Protein AF-A0A3N7G4X7-F1 (afdb_monomer)

InterPro domains:
  IPR003959 ATPase, AAA-type, core [PF00004] (48-102)
  IPR027417 P-loop containing nucleoside triphosphate hydrolase [G3DSA:3.40.50.300] (7-106)
  IPR027417 P-loop containing nucleoside triphosphate hydrolase [SSF52540] (7-102)
  IPR051701 Mitochondrial Outer Membrane Translocase MSP1 Subfamily [PTHR45644] (9-104)

Foldseek 3Di:
DQPQQPAALVNQPDPVVVLVVCCVLQQCCLQCVVVQVPDPPDHRDPDDDDDDDPPNCPVVNVSNSCVSSVHGDDDDDPVVLDDPDPPSSVVVVVVSVVVNVVSVVVVVVD

Secondary structure (DSSP, 8-state):
--------GGGS-S-HHHHHHHIIIIIHHHH-HHHHHS-TTSPPPS-----SSTTSSHHHHHHHHHHHHTPPP----HHHH--SSTTHHHHHHHHHHHHHHHHHHHHH--

pLDDT: m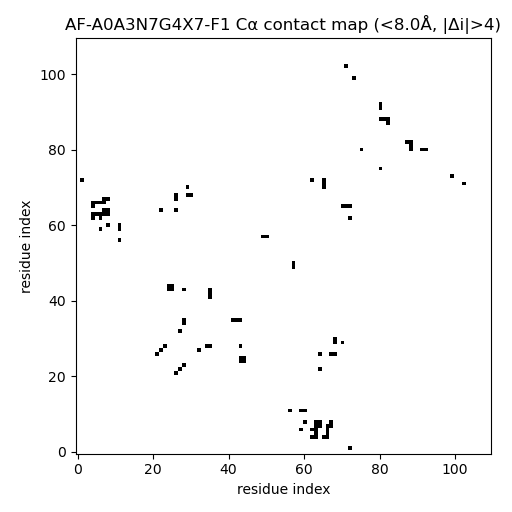ean 75.24, std 12.06, range [35.94, 90.0]

Organism: Populus trichocarpa (NCBI:txid3694)

Radius of gyration: 16.04 Å; Cα contacts (8 Å, |Δi|>4): 58; chains: 1; bounding box: 37×36×40 Å

Mean predicted aligned error: 8.92 Å

Structure (mmCIF, N/CA/C/O backbone):
data_AF-A0A3N7G4X7-F1
#
_entry.id   AF-A0A3N7G4X7-F1
#
loop_
_atom_site.group_PDB
_atom_site.id
_atom_site.type_symbol
_atom_site.label_atom_id
_atom_site.label_alt_id
_atom_site.label_comp_id
_atom_site.label_asym_id
_atom_site.label_entity_id
_atom_site.label_seq_id
_atom_site.pdbx_PDB_ins_code
_atom_site.Cartn_x
_atom_site.Cartn_y
_atom_site.Cartn_z
_atom_site.occupancy
_atom_site.B_iso_or_equiv
_atom_site.auth_seq_id
_atom_site.auth_comp_id
_atom_site.auth_asym_id
_atom_site.auth_atom_id
_atom_site.pdbx_PDB_model_num
ATOM 1 N N . MET A 1 1 ? -6.559 -11.331 -9.299 1.00 36.41 1 MET A N 1
ATOM 2 C CA . MET A 1 1 ? -7.534 -11.846 -8.316 1.00 36.41 1 MET A CA 1
ATOM 3 C C . MET A 1 1 ? -7.562 -10.878 -7.144 1.00 36.41 1 MET A C 1
ATOM 5 O O . MET A 1 1 ? -6.573 -10.788 -6.425 1.00 36.41 1 MET A O 1
ATOM 9 N N . LEU A 1 2 ? -8.615 -10.062 -7.044 1.00 35.94 2 LEU A N 1
ATOM 10 C CA . LEU A 1 2 ? -8.823 -9.122 -5.941 1.00 35.94 2 LEU A CA 1
ATOM 11 C C . LEU A 1 2 ? -8.984 -9.947 -4.661 1.00 35.94 2 LEU A C 1
ATOM 13 O O . LEU A 1 2 ? -10.024 -10.557 -4.439 1.00 35.94 2 LEU A O 1
ATOM 17 N N . GLN A 1 3 ? -7.922 -10.052 -3.867 1.00 43.91 3 GLN A N 1
ATOM 18 C CA . GLN A 1 3 ? -7.984 -10.735 -2.583 1.00 43.91 3 GLN A CA 1
ATOM 19 C C . GLN A 1 3 ? -8.916 -9.915 -1.685 1.00 43.91 3 GLN A C 1
ATOM 21 O O . GLN A 1 3 ? -8.521 -8.843 -1.227 1.00 43.91 3 GLN A O 1
ATOM 26 N N . LEU A 1 4 ? -10.148 -10.387 -1.462 1.00 48.75 4 LEU A N 1
ATOM 27 C CA . LEU A 1 4 ? -11.046 -9.797 -0.472 1.00 48.75 4 LEU A CA 1
ATOM 28 C C . LEU A 1 4 ? -10.308 -9.796 0.875 1.00 48.75 4 LEU A C 1
ATOM 30 O O . LEU A 1 4 ? -10.026 -10.843 1.458 1.00 48.75 4 LEU A O 1
ATOM 34 N N . CYS A 1 5 ? -9.918 -8.612 1.337 1.00 55.62 5 CYS A N 1
ATOM 35 C CA . CYS A 1 5 ? -9.261 -8.436 2.624 1.00 55.62 5 CYS A CA 1
ATOM 36 C C . CYS A 1 5 ? -10.248 -8.801 3.723 1.00 55.62 5 CYS A C 1
ATOM 38 O O . CYS A 1 5 ? -11.287 -8.172 3.785 1.00 55.62 5 CYS A O 1
ATOM 40 N N . ILE A 1 6 ? -9.953 -9.766 4.591 1.00 61.22 6 ILE A N 1
ATOM 41 C CA . ILE A 1 6 ? -10.822 -10.148 5.727 1.00 61.22 6 ILE A CA 1
ATOM 42 C C . ILE A 1 6 ? -10.492 -9.364 7.010 1.00 61.22 6 ILE A C 1
ATOM 44 O O . ILE A 1 6 ? -11.211 -9.459 7.994 1.00 61.22 6 ILE A O 1
ATOM 48 N N . PHE A 1 7 ? -9.398 -8.598 7.010 1.00 66.50 7 PHE A N 1
ATOM 49 C CA . PHE A 1 7 ? -8.879 -7.923 8.199 1.00 66.50 7 PHE A CA 1
ATOM 50 C C . PHE A 1 7 ? -9.549 -6.565 8.415 1.00 66.50 7 PHE A C 1
ATOM 52 O O . PHE A 1 7 ? -9.601 -5.754 7.489 1.00 66.50 7 PHE A O 1
ATOM 59 N N . ILE A 1 8 ? -10.026 -6.330 9.638 1.00 73.38 8 ILE A N 1
ATOM 60 C CA . ILE A 1 8 ? -10.634 -5.073 10.089 1.00 73.38 8 ILE A CA 1
ATOM 61 C C . ILE A 1 8 ? -9.592 -4.331 10.937 1.00 73.38 8 ILE A C 1
ATOM 63 O O . ILE A 1 8 ? -8.718 -4.943 11.554 1.00 73.38 8 ILE A O 1
ATOM 67 N N . PHE A 1 9 ? -9.652 -3.004 10.941 1.00 76.12 9 PHE A N 1
ATOM 68 C CA . PHE A 1 9 ? -8.719 -2.141 11.668 1.00 76.12 9 PHE A CA 1
ATOM 69 C C . PHE A 1 9 ? -8.749 -2.379 13.189 1.00 76.12 9 PHE A C 1
ATOM 71 O O . PHE A 1 9 ? -7.718 -2.299 13.860 1.00 76.12 9 PHE A O 1
ATOM 78 N N . GLU A 1 10 ? -9.914 -2.775 13.702 1.00 73.94 10 GLU A N 1
ATOM 79 C CA . GLU A 1 10 ? -10.149 -3.196 15.088 1.00 73.94 10 GLU A CA 1
ATOM 80 C C . GLU A 1 10 ? -9.478 -4.536 15.434 1.00 73.94 10 GLU A C 1
ATOM 82 O O . GLU A 1 10 ? -9.081 -4.763 16.571 1.00 73.94 10 GLU A O 1
ATOM 87 N N . SER A 1 11 ? -9.272 -5.415 14.445 1.00 72.50 11 SER A N 1
ATOM 88 C CA . SER A 1 11 ? -8.654 -6.737 14.640 1.00 72.50 11 SER A CA 1
ATOM 89 C C . SER A 1 11 ? -7.143 -6.677 14.898 1.00 72.50 11 SER A C 1
ATOM 91 O O . SER A 1 11 ? -6.516 -7.704 15.154 1.00 72.50 11 SER A O 1
ATOM 93 N N . ILE A 1 12 ? -6.529 -5.501 14.769 1.00 77.44 12 ILE A N 1
ATOM 94 C CA . ILE A 1 12 ? -5.098 -5.298 14.992 1.00 77.44 12 ILE A CA 1
ATOM 95 C C . ILE A 1 12 ? -4.926 -4.841 16.440 1.00 77.44 12 ILE A C 1
ATOM 97 O O . ILE A 1 12 ? -5.288 -3.722 16.771 1.00 77.44 12 ILE A O 1
ATOM 101 N N . GLY A 1 13 ? -4.382 -5.684 17.313 1.00 74.75 13 GLY A N 1
ATOM 102 C CA . GLY A 1 13 ? -4.119 -5.293 18.701 1.00 74.75 13 GLY A CA 1
ATOM 103 C C . GLY A 1 13 ? -3.005 -4.243 18.808 1.00 74.75 13 GLY A C 1
ATOM 104 O O . GLY A 1 13 ? -1.931 -4.419 18.230 1.00 74.75 13 GLY A O 1
ATOM 105 N N . GLY A 1 14 ? -3.243 -3.170 19.567 1.00 78.00 14 GLY A N 1
ATOM 106 C CA . GLY A 1 14 ? -2.261 -2.108 19.818 1.00 78.00 14 GLY A CA 1
ATOM 107 C C . GLY A 1 14 ? -2.024 -1.163 18.630 1.00 78.00 14 GLY A C 1
ATOM 108 O O . GLY A 1 14 ? -2.800 -1.114 17.681 1.00 78.00 14 GLY A O 1
ATOM 109 N N . LEU A 1 15 ? -0.926 -0.394 18.686 1.00 75.12 15 LEU A N 1
ATOM 110 C CA . LEU A 1 15 ? -0.550 0.612 17.673 1.00 75.12 15 LEU A CA 1
ATOM 111 C C . LEU A 1 15 ? -1.572 1.755 17.482 1.00 75.12 15 LEU A C 1
ATOM 113 O O . LEU A 1 15 ? -1.573 2.394 16.432 1.00 75.12 15 LEU A O 1
ATOM 117 N N . GLU A 1 16 ? -2.397 2.062 18.486 1.00 79.19 16 GLU A N 1
ATOM 118 C CA . GLU A 1 16 ? -3.458 3.083 18.392 1.00 79.19 16 GLU A CA 1
ATOM 119 C C . GLU A 1 16 ? -2.954 4.455 17.921 1.00 79.19 16 GLU A C 1
ATOM 121 O O . GLU A 1 16 ? -3.557 5.072 17.049 1.00 79.19 16 GLU A O 1
ATOM 126 N N . SER A 1 17 ? -1.782 4.893 18.384 1.00 80.81 17 SER A N 1
ATOM 127 C CA . SER A 1 17 ? -1.155 6.135 17.911 1.00 80.81 17 SER A CA 1
ATOM 128 C C . SER A 1 17 ? -0.832 6.108 16.411 1.00 80.81 17 SER A C 1
ATOM 130 O O . SER A 1 17 ? -1.118 7.063 15.691 1.00 80.81 17 SER A 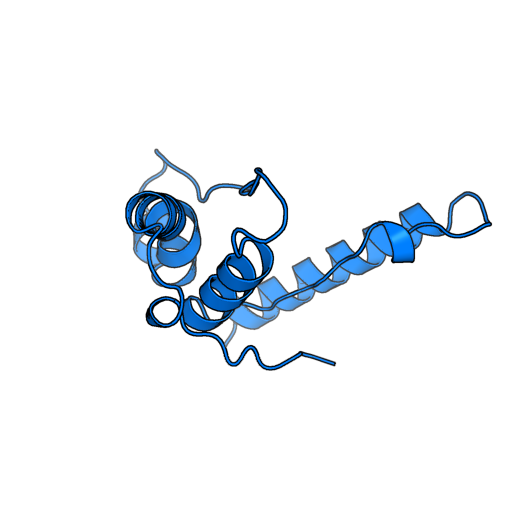O 1
ATOM 132 N N . ASN A 1 18 ? -0.285 4.999 15.910 1.00 82.06 18 ASN A N 1
ATOM 133 C CA . ASN A 1 18 ? 0.053 4.832 14.493 1.00 82.06 18 ASN A CA 1
ATOM 134 C C . ASN A 1 18 ? -1.205 4.693 13.634 1.00 82.06 18 ASN A C 1
ATOM 136 O O . ASN A 1 18 ? -1.267 5.225 12.528 1.00 82.06 18 ASN A O 1
ATOM 140 N N . LYS A 1 19 ? -2.205 3.975 14.149 1.00 82.31 19 LYS A N 1
ATOM 141 C CA . LYS A 1 19 ? -3.522 3.837 13.535 1.00 82.31 19 LYS A CA 1
ATOM 142 C C . LYS A 1 19 ? -4.175 5.202 13.345 1.00 82.31 19 LYS A C 1
ATOM 144 O O . LYS A 1 19 ? -4.562 5.520 12.224 1.00 82.31 19 LYS A O 1
ATOM 149 N N . GLN A 1 20 ? -4.216 6.020 14.396 1.00 82.25 20 GLN A N 1
ATOM 150 C CA . GLN A 1 20 ? -4.749 7.382 14.352 1.00 82.25 20 GLN A CA 1
ATOM 151 C C . GLN A 1 20 ? -3.984 8.243 13.333 1.00 82.25 20 GLN A C 1
ATOM 153 O O . GLN A 1 20 ? -4.593 8.881 12.475 1.00 82.25 20 GLN A O 1
ATOM 158 N N . ALA A 1 21 ? -2.647 8.181 13.365 1.00 83.12 21 ALA A N 1
ATOM 159 C CA . ALA A 1 21 ? -1.778 8.925 12.454 1.00 83.12 21 ALA A CA 1
ATOM 160 C C . ALA A 1 21 ? -1.929 8.514 10.978 1.00 83.12 21 ALA A C 1
ATOM 162 O O . ALA A 1 21 ? -1.623 9.306 10.095 1.00 83.12 21 ALA A O 1
ATOM 163 N N . LEU A 1 22 ? -2.391 7.292 10.693 1.00 81.81 22 LEU A N 1
ATOM 164 C CA . LEU A 1 22 ? -2.725 6.821 9.342 1.00 81.81 22 LEU A CA 1
ATOM 165 C C . LEU A 1 22 ? -4.174 7.122 8.954 1.00 81.81 22 LEU A C 1
ATOM 167 O O . LEU A 1 22 ? -4.464 7.335 7.776 1.00 81.81 22 LEU A O 1
ATOM 171 N N . TYR A 1 23 ? -5.086 7.126 9.925 1.00 83.00 23 TYR A N 1
ATOM 172 C CA . TYR A 1 23 ? -6.514 7.294 9.689 1.00 83.00 23 TYR A CA 1
ATOM 173 C C . TYR A 1 23 ? -6.830 8.665 9.082 1.00 83.00 23 TYR A C 1
ATOM 175 O O . TYR A 1 23 ? -7.516 8.741 8.061 1.00 83.00 23 TYR A O 1
ATOM 183 N N . GLU A 1 24 ? -6.280 9.738 9.650 1.00 78.94 24 GLU A N 1
ATOM 184 C CA . GLU A 1 24 ? -6.494 11.103 9.155 1.00 78.94 24 GLU A CA 1
ATOM 185 C C . GLU A 1 24 ? -5.969 11.341 7.728 1.00 78.94 24 GLU A C 1
ATOM 187 O O . GLU A 1 24 ? -6.748 11.782 6.884 1.00 78.94 24 GLU A O 1
ATOM 192 N N . PRO A 1 25 ? -4.697 11.051 7.394 1.00 78.50 25 PRO A N 1
ATOM 193 C CA . PRO A 1 25 ? -4.171 11.359 6.066 1.00 78.50 25 PRO A CA 1
ATOM 194 C C . PRO A 1 25 ? -4.574 10.358 4.979 1.00 78.50 25 PRO A C 1
ATOM 196 O O . PRO A 1 25 ? -4.469 10.702 3.802 1.00 78.50 25 PRO A O 1
ATOM 199 N N . VAL A 1 26 ? -4.991 9.134 5.331 1.00 81.88 26 VAL A N 1
ATOM 200 C CA . VAL A 1 26 ? -5.293 8.079 4.344 1.00 81.88 26 VAL A CA 1
ATOM 201 C C . VAL A 1 26 ? -6.780 7.761 4.279 1.00 81.88 26 VAL A C 1
ATOM 203 O O . VAL A 1 26 ? -7.373 7.833 3.206 1.00 81.88 26 VAL A O 1
ATOM 206 N N . ILE A 1 27 ? -7.404 7.402 5.402 1.00 81.56 27 ILE A N 1
ATOM 207 C CA . ILE A 1 27 ? -8.792 6.914 5.399 1.00 81.56 27 ILE A CA 1
ATOM 208 C C . ILE A 1 27 ? -9.769 8.077 5.222 1.00 81.56 27 ILE A C 1
ATOM 210 O O . ILE A 1 27 ? -10.693 7.989 4.411 1.00 81.56 27 ILE A O 1
ATOM 214 N N . LEU A 1 28 ? -9.559 9.180 5.941 1.00 82.50 28 LEU A N 1
ATOM 215 C CA . LEU A 1 28 ? -10.461 10.329 5.925 1.00 82.50 28 LEU A CA 1
ATOM 216 C C . LEU A 1 28 ? -10.659 10.946 4.522 1.00 82.50 28 LEU A C 1
ATOM 218 O O . LEU A 1 28 ? -11.821 11.115 4.143 1.00 82.50 28 LEU A O 1
ATOM 222 N N . PRO A 1 29 ? -9.613 11.225 3.713 1.00 79.19 29 PRO A N 1
ATOM 223 C CA . PRO A 1 29 ? -9.806 11.763 2.364 1.00 79.19 29 PRO A CA 1
ATOM 224 C C . PRO A 1 29 ? -10.453 10.766 1.398 1.00 79.19 29 PRO A C 1
ATOM 226 O O . PRO A 1 29 ? -11.185 11.182 0.505 1.00 79.19 29 PRO A O 1
ATOM 229 N N . LEU A 1 30 ? -10.240 9.458 1.586 1.00 78.56 30 LEU A N 1
ATOM 230 C CA . LEU A 1 30 ? -10.880 8.422 0.766 1.00 78.56 30 LEU A CA 1
ATOM 231 C C . LEU A 1 30 ? -12.370 8.248 1.083 1.00 78.56 30 LEU A C 1
ATOM 233 O O . LEU A 1 30 ? -13.128 7.800 0.221 1.00 78.56 30 LEU A O 1
ATOM 237 N N . ARG A 1 31 ? -12.784 8.564 2.316 1.00 79.62 31 ARG A N 1
ATOM 238 C CA . ARG A 1 31 ? -14.162 8.385 2.795 1.00 79.62 31 ARG A CA 1
ATOM 239 C C . ARG A 1 31 ? -15.001 9.659 2.692 1.00 79.62 31 ARG A C 1
ATOM 241 O O . ARG A 1 31 ? -16.207 9.568 2.501 1.00 79.62 31 ARG A O 1
ATOM 248 N N . LYS A 1 32 ? -14.38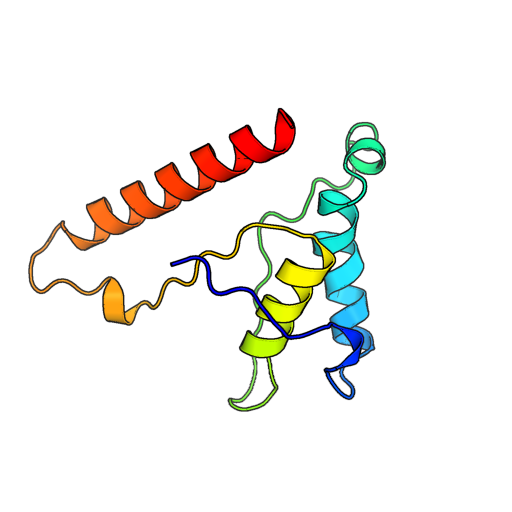3 10.833 2.852 1.00 79.69 32 LYS A N 1
ATOM 249 C CA . LYS A 1 32 ? -15.044 12.148 2.806 1.00 79.69 32 LYS A CA 1
ATOM 250 C C . LYS A 1 32 ? -14.263 13.124 1.916 1.00 79.69 32 LYS A C 1
ATOM 252 O O . LYS A 1 32 ? -13.695 14.089 2.435 1.00 79.69 3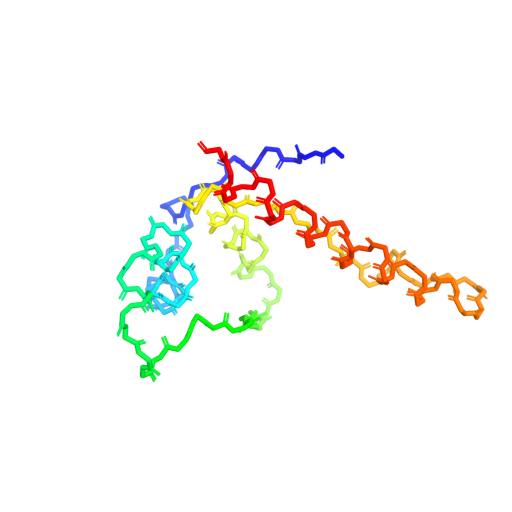2 LYS A O 1
ATOM 257 N N . PRO A 1 33 ? -14.231 12.903 0.591 1.00 75.75 33 PRO A N 1
ATOM 258 C CA . PRO A 1 33 ? -13.491 13.768 -0.331 1.00 75.75 33 PRO A CA 1
ATOM 259 C C . PRO A 1 33 ? -13.964 15.231 -0.279 1.00 75.75 33 PRO A C 1
ATOM 261 O O . PRO A 1 33 ? -13.143 16.140 -0.371 1.00 75.75 33 PRO A O 1
ATOM 264 N N . GLU A 1 34 ? -15.252 15.469 -0.015 1.00 76.44 34 GLU A N 1
ATOM 265 C CA . GLU A 1 34 ? -15.871 16.805 0.033 1.00 76.44 34 GLU A CA 1
ATOM 266 C C . GLU A 1 34 ? -15.231 17.760 1.055 1.00 76.44 34 GLU A C 1
ATOM 268 O O . GLU A 1 34 ? -15.118 18.967 0.812 1.00 76.44 34 GLU A O 1
ATOM 273 N N . LEU A 1 35 ? -14.757 17.217 2.185 1.00 72.50 35 LEU A N 1
ATOM 274 C CA . LEU A 1 35 ? -14.082 17.992 3.233 1.00 72.50 35 LEU A CA 1
ATOM 275 C C . LEU A 1 35 ? -12.707 18.504 2.779 1.00 72.50 35 LEU A C 1
ATOM 277 O O . LEU A 1 35 ? -12.227 19.522 3.283 1.00 72.50 35 LEU A O 1
ATOM 281 N N . PHE A 1 36 ? -12.089 17.819 1.815 1.00 70.75 36 PHE A N 1
ATOM 282 C CA . PHE A 1 36 ? -10.767 18.143 1.281 1.00 70.75 36 PHE A CA 1
ATOM 283 C C . PHE A 1 36 ? -10.833 18.912 -0.043 1.00 70.75 36 PHE A C 1
ATOM 285 O O . PHE A 1 36 ? -9.865 19.581 -0.395 1.00 70.75 36 PHE A O 1
ATOM 292 N N . SER A 1 37 ? -11.971 18.907 -0.745 1.00 64.50 37 SER A N 1
ATOM 293 C CA . SER A 1 37 ? -12.171 19.689 -1.975 1.00 64.50 37 SER A CA 1
ATOM 294 C C . SER A 1 37 ? -12.100 21.205 -1.745 1.00 64.50 37 SER A C 1
ATOM 296 O O . SER A 1 37 ? -11.633 21.940 -2.612 1.00 64.50 37 SER A O 1
ATOM 298 N N . HIS A 1 38 ? -12.526 21.682 -0.569 1.00 59.75 38 HIS A N 1
ATOM 299 C CA . HIS A 1 38 ? -12.623 23.117 -0.262 1.00 59.75 38 HIS A CA 1
ATOM 300 C C . HIS A 1 38 ? -11.405 23.683 0.482 1.00 59.75 38 HIS A C 1
ATOM 302 O O . HIS A 1 38 ? -11.148 24.888 0.431 1.00 59.75 38 HIS A O 1
ATOM 308 N N . ARG A 1 39 ? -10.624 22.843 1.174 1.00 56.62 39 ARG A N 1
ATOM 309 C CA . ARG A 1 39 ? -9.452 23.293 1.938 1.00 56.62 39 ARG A CA 1
ATOM 310 C C . ARG A 1 39 ? -8.164 23.066 1.144 1.00 56.62 39 ARG A C 1
ATOM 312 O O . ARG A 1 39 ? -7.537 22.022 1.241 1.00 56.62 39 ARG A O 1
ATOM 319 N N . LYS A 1 40 ? -7.708 24.107 0.436 1.00 55.12 40 LYS A N 1
ATOM 320 C CA . LYS A 1 40 ? -6.410 24.167 -0.280 1.00 55.12 40 LYS A CA 1
ATOM 321 C C . LYS A 1 40 ? -5.152 24.001 0.599 1.00 55.12 40 LYS A C 1
ATOM 323 O O . LYS A 1 40 ? -4.051 23.994 0.062 1.00 55.12 40 LYS A O 1
ATOM 328 N N . LEU A 1 41 ? -5.281 23.920 1.925 1.00 55.19 41 LEU A N 1
ATOM 329 C CA . LEU A 1 41 ? -4.139 24.007 2.846 1.00 55.19 41 LEU A CA 1
ATOM 330 C C . LEU A 1 41 ? -3.422 22.669 3.080 1.00 55.19 41 LEU A C 1
ATOM 332 O O . LEU A 1 41 ? -2.227 22.675 3.351 1.00 55.19 41 LEU A O 1
ATOM 336 N N . LEU A 1 42 ? -4.112 21.531 2.945 1.00 55.12 42 LEU A N 1
ATOM 337 C CA . LEU A 1 42 ? -3.526 20.197 3.110 1.00 55.12 42 LEU A CA 1
ATOM 338 C C . LEU A 1 42 ? -4.158 19.255 2.080 1.00 55.12 42 LEU A C 1
ATOM 340 O O . LEU A 1 42 ? -5.239 18.712 2.294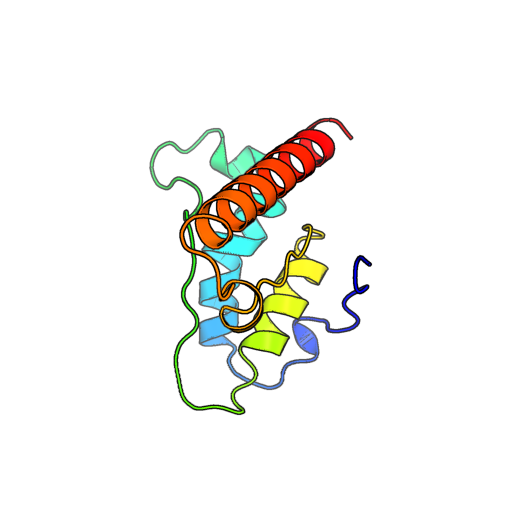 1.00 55.12 42 LEU A O 1
ATOM 344 N N . GLY A 1 43 ? -3.505 19.104 0.926 1.00 57.62 43 GLY A N 1
ATOM 345 C CA . GLY A 1 43 ? -3.903 18.096 -0.058 1.00 57.62 43 GLY A CA 1
ATOM 346 C C . GLY A 1 43 ? -3.768 16.677 0.515 1.00 57.62 43 GLY A C 1
ATOM 347 O O . GLY A 1 43 ? -2.990 16.474 1.453 1.00 57.62 43 GLY A O 1
ATOM 348 N N . PRO A 1 44 ? -4.489 15.683 -0.038 1.00 62.88 44 PRO A N 1
ATOM 349 C CA . PRO A 1 44 ? -4.348 14.294 0.391 1.00 62.88 44 PRO A CA 1
ATOM 350 C C . PRO A 1 44 ? -2.878 13.867 0.308 1.00 62.88 44 PRO A C 1
ATOM 352 O O . PRO A 1 44 ? -2.174 14.204 -0.652 1.00 62.88 44 PRO A O 1
ATOM 355 N N . GLN A 1 45 ? -2.395 13.146 1.323 1.00 66.94 45 GLN A N 1
ATOM 356 C CA . GLN A 1 45 ? -1.007 12.696 1.323 1.00 66.94 45 GLN A CA 1
ATOM 357 C C . GLN A 1 45 ? -0.762 11.765 0.134 1.00 66.94 45 GLN A C 1
ATOM 359 O O . GLN A 1 45 ? -1.495 10.805 -0.091 1.00 66.94 45 GLN A O 1
ATOM 364 N N . LYS A 1 46 ? 0.296 12.051 -0.636 1.00 71.19 46 LYS A N 1
ATOM 365 C CA . LYS A 1 46 ? 0.621 11.311 -1.868 1.00 71.19 46 LYS A CA 1
ATOM 366 C C . LYS A 1 46 ? 1.114 9.884 -1.610 1.00 71.19 46 LYS A C 1
ATOM 368 O O . LYS A 1 46 ? 1.143 9.077 -2.533 1.00 71.19 46 LYS A O 1
ATOM 373 N N . GLY A 1 47 ? 1.516 9.567 -0.383 1.00 80.81 47 GLY A N 1
ATOM 374 C CA . GLY A 1 47 ? 1.951 8.230 -0.007 1.00 80.81 47 GLY A CA 1
ATOM 375 C C . GLY A 1 47 ? 2.356 8.152 1.456 1.00 80.81 47 GLY A C 1
ATOM 376 O O . GLY A 1 47 ? 2.768 9.147 2.048 1.00 80.81 47 GLY A O 1
ATOM 377 N N . VAL A 1 48 ? 2.251 6.951 2.022 1.00 84.31 48 VAL A N 1
ATOM 378 C CA . VAL A 1 48 ? 2.677 6.653 3.390 1.00 84.31 48 VAL A CA 1
ATOM 379 C C . VAL A 1 48 ? 3.668 5.498 3.370 1.00 84.31 48 VAL A C 1
ATOM 381 O O . VAL A 1 48 ? 3.456 4.496 2.685 1.00 84.31 48 VAL A O 1
ATOM 384 N N . LEU A 1 49 ? 4.749 5.635 4.135 1.00 86.62 49 LEU A N 1
ATOM 385 C CA . LEU A 1 49 ? 5.766 4.605 4.296 1.00 86.62 49 LEU A CA 1
ATOM 386 C C . LEU A 1 49 ? 5.643 3.956 5.677 1.00 86.62 49 LEU A C 1
ATOM 388 O O . LEU A 1 49 ? 5.828 4.607 6.701 1.00 86.62 49 LEU A O 1
ATOM 392 N N . LEU A 1 50 ? 5.378 2.649 5.703 1.00 85.75 50 LEU A N 1
ATOM 393 C CA . LEU A 1 50 ? 5.380 1.853 6.930 1.00 85.75 50 LEU A CA 1
ATOM 394 C C . LEU A 1 50 ? 6.743 1.175 7.096 1.00 85.75 50 LEU A C 1
ATOM 396 O O . LEU A 1 50 ? 7.070 0.262 6.337 1.00 85.75 50 LEU A O 1
ATOM 400 N N . TYR A 1 51 ? 7.517 1.567 8.110 1.00 87.38 51 TYR A N 1
ATOM 401 C CA . TYR A 1 51 ? 8.839 0.994 8.396 1.00 87.38 51 TYR A CA 1
ATOM 402 C C . TYR A 1 51 ? 8.918 0.385 9.803 1.00 87.38 51 TYR A C 1
ATOM 404 O O . TYR A 1 51 ? 8.064 0.634 10.655 1.00 87.38 51 TYR A O 1
ATOM 412 N N . GLY A 1 52 ? 9.906 -0.486 10.032 1.00 87.56 52 GLY A N 1
ATOM 413 C CA . GLY A 1 52 ? 10.203 -1.122 11.324 1.00 87.56 52 GLY A CA 1
ATOM 414 C C . GLY A 1 52 ? 10.437 -2.640 11.222 1.00 87.56 52 GLY A C 1
ATOM 415 O O . GLY A 1 52 ? 10.392 -3.186 10.119 1.00 87.56 52 GLY A O 1
ATOM 416 N N . PRO A 1 53 ? 10.655 -3.331 12.353 1.00 87.31 53 PRO A N 1
ATOM 417 C CA . PRO A 1 53 ? 11.046 -4.740 12.369 1.00 87.31 53 PRO A CA 1
ATOM 418 C C . PRO A 1 53 ? 9.980 -5.669 11.757 1.00 87.31 53 PRO A C 1
ATOM 420 O O . PRO A 1 53 ? 8.781 -5.347 11.794 1.00 87.31 53 PRO A O 1
ATOM 423 N N . PR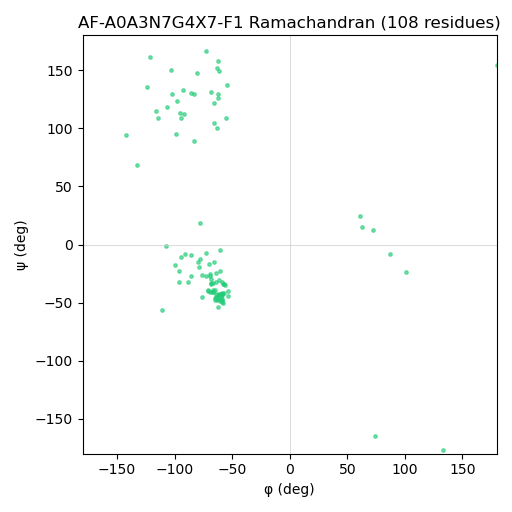O A 1 54 ? 10.387 -6.818 11.182 1.00 85.56 54 PRO A N 1
ATOM 424 C CA . PRO A 1 54 ? 9.453 -7.801 10.641 1.00 85.56 54 PRO A CA 1
ATOM 425 C C . PRO A 1 54 ? 8.532 -8.335 11.749 1.00 85.56 54 PRO A C 1
ATOM 427 O O . PRO A 1 54 ? 8.903 -8.370 12.915 1.00 85.56 54 PRO A O 1
ATOM 430 N N . GLY A 1 55 ? 7.301 -8.713 11.397 1.00 80.50 55 GLY A N 1
ATOM 431 C CA . GLY A 1 55 ? 6.319 -9.233 12.362 1.00 80.50 55 GLY A CA 1
ATOM 432 C C . GLY A 1 55 ? 5.461 -8.178 13.074 1.00 80.50 55 GLY A C 1
ATOM 433 O O . GLY A 1 55 ? 4.459 -8.531 13.679 1.00 80.50 55 GLY A O 1
ATOM 434 N N . THR A 1 56 ? 5.739 -6.878 12.919 1.00 80.81 56 THR A N 1
ATOM 435 C CA . THR A 1 56 ? 4.931 -5.781 13.515 1.00 80.81 56 THR A CA 1
ATOM 436 C C . THR A 1 56 ? 3.623 -5.460 12.770 1.00 80.81 56 THR A C 1
ATOM 438 O O . THR A 1 56 ? 3.073 -4.371 12.896 1.00 80.81 56 THR A O 1
ATOM 441 N N . GLY A 1 57 ? 3.122 -6.374 11.934 1.00 81.38 57 GLY A N 1
ATOM 442 C CA . GLY A 1 57 ? 1.791 -6.239 11.327 1.00 81.38 57 GLY A CA 1
ATOM 443 C C . GLY A 1 57 ? 1.632 -5.174 10.230 1.00 81.38 57 GLY A C 1
ATOM 444 O O . GLY A 1 57 ? 0.509 -4.914 9.818 1.00 81.38 57 GLY A O 1
ATOM 445 N N . LYS A 1 58 ? 2.705 -4.589 9.677 1.00 87.69 58 LYS A N 1
ATOM 446 C CA . LYS A 1 58 ? 2.630 -3.520 8.645 1.00 87.69 58 LYS A CA 1
ATOM 447 C C . LYS A 1 58 ? 1.777 -3.898 7.429 1.00 87.69 58 LYS A C 1
ATOM 449 O O . LYS A 1 58 ? 0.944 -3.121 6.973 1.00 87.69 58 LYS A O 1
ATOM 454 N N . THR A 1 59 ? 1.955 -5.118 6.919 1.00 85.75 59 THR A N 1
ATOM 455 C CA . THR A 1 59 ? 1.163 -5.634 5.792 1.00 85.75 59 THR A CA 1
ATOM 456 C C . THR A 1 59 ? -0.295 -5.876 6.180 1.00 85.75 59 THR A C 1
ATOM 458 O O . THR A 1 59 ? -1.181 -5.704 5.349 1.00 85.75 59 THR A O 1
ATOM 461 N N . MET A 1 60 ? -0.555 -6.265 7.430 1.00 85.56 60 MET A N 1
ATOM 462 C CA . MET A 1 60 ? -1.910 -6.454 7.952 1.00 85.56 60 MET A CA 1
ATOM 463 C C . MET A 1 60 ? -2.619 -5.104 8.132 1.00 85.56 60 MET A C 1
ATOM 465 O O . MET A 1 60 ? -3.770 -4.972 7.733 1.00 85.56 60 MET A O 1
ATOM 469 N N . LEU A 1 61 ? -1.904 -4.082 8.611 1.00 84.31 61 LEU A N 1
ATOM 470 C CA . LEU A 1 61 ? -2.389 -2.706 8.731 1.00 84.31 61 LEU A CA 1
ATOM 471 C C . LEU A 1 61 ? -2.770 -2.116 7.371 1.00 84.31 61 LEU A C 1
ATOM 473 O O . LEU A 1 61 ? -3.880 -1.621 7.211 1.00 84.31 61 LEU A O 1
ATOM 477 N N . ALA A 1 62 ? -1.900 -2.247 6.363 1.00 82.94 62 ALA A N 1
ATOM 478 C CA . ALA A 1 62 ? -2.204 -1.802 5.001 1.00 82.94 62 ALA A CA 1
ATOM 479 C C . ALA A 1 62 ? -3.473 -2.475 4.448 1.00 82.94 62 ALA A C 1
ATOM 481 O O . ALA A 1 62 ? -4.332 -1.825 3.857 1.00 82.94 62 ALA A O 1
ATOM 482 N N . LYS A 1 63 ? -3.623 -3.779 4.696 1.00 85.00 63 LYS A N 1
ATOM 483 C CA . LYS A 1 63 ? -4.801 -4.561 4.308 1.00 85.00 63 LYS A CA 1
ATOM 484 C C . LYS A 1 63 ? -6.084 -4.115 5.016 1.00 85.00 63 LYS A C 1
ATOM 486 O O . LYS A 1 63 ? -7.131 -4.078 4.372 1.00 85.00 63 LYS A O 1
ATOM 491 N N . ALA A 1 64 ? -6.006 -3.774 6.299 1.00 85.06 64 ALA A N 1
ATOM 492 C CA . ALA A 1 64 ? -7.141 -3.275 7.067 1.00 85.06 64 ALA A CA 1
ATOM 493 C C . ALA A 1 64 ? -7.580 -1.874 6.607 1.00 85.06 64 ALA A C 1
ATOM 495 O O . ALA A 1 64 ? -8.772 -1.636 6.443 1.00 85.06 64 ALA A O 1
ATOM 496 N N . ILE A 1 65 ? -6.629 -0.980 6.305 1.00 83.38 65 ILE A N 1
ATOM 497 C CA . ILE A 1 65 ? -6.908 0.369 5.775 1.00 83.38 65 ILE A CA 1
ATOM 498 C C . ILE A 1 65 ? -7.681 0.300 4.455 1.00 83.38 65 ILE A C 1
ATOM 500 O O . ILE A 1 65 ? -8.636 1.046 4.246 1.00 83.38 65 ILE A O 1
ATOM 504 N N . VAL A 1 66 ? -7.290 -0.610 3.561 1.00 83.75 66 VAL A N 1
ATO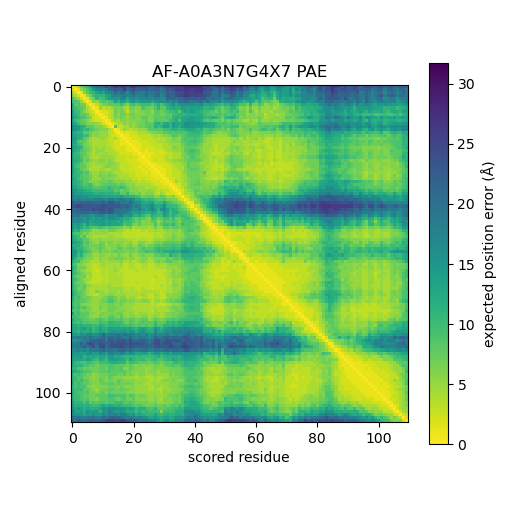M 505 C CA . VAL A 1 66 ? -7.997 -0.844 2.292 1.00 83.75 66 VAL A CA 1
ATOM 506 C C . VAL A 1 66 ? -9.442 -1.254 2.553 1.00 83.75 66 VAL A C 1
ATOM 508 O O . VAL A 1 66 ? -10.342 -0.732 1.902 1.00 83.75 66 VAL A O 1
ATOM 511 N N . ARG A 1 67 ? -9.675 -2.169 3.502 1.00 83.31 67 ARG A N 1
ATOM 512 C CA . ARG A 1 67 ? -11.028 -2.620 3.845 1.00 83.31 67 ARG A CA 1
ATOM 513 C C . ARG A 1 67 ? -11.871 -1.489 4.433 1.00 83.31 67 ARG A C 1
ATOM 515 O O . ARG A 1 67 ? -12.990 -1.301 3.977 1.00 83.31 67 ARG A O 1
ATOM 522 N N . GLU A 1 68 ? -11.325 -0.718 5.371 1.00 81.75 68 GLU A N 1
ATOM 523 C CA . GLU A 1 68 ? -12.006 0.435 5.986 1.00 81.75 68 GLU A CA 1
ATOM 524 C C . GLU A 1 68 ? -12.349 1.538 4.977 1.00 81.75 68 GLU A C 1
ATOM 526 O O . GLU A 1 68 ? -13.449 2.086 4.979 1.00 81.75 68 GLU A O 1
ATOM 531 N N . SER A 1 69 ? -11.412 1.861 4.084 1.00 79.56 69 SER A N 1
ATOM 532 C CA . SER A 1 69 ? -11.625 2.866 3.033 1.00 79.56 69 SER A CA 1
ATOM 533 C C . SER A 1 69 ? -12.446 2.336 1.852 1.00 79.56 69 SER A C 1
ATOM 535 O O . SER A 1 69 ? -12.877 3.107 0.995 1.00 79.56 69 SER A O 1
ATOM 537 N N . GLY A 1 70 ? -12.642 1.018 1.766 1.00 78.19 70 GLY A N 1
ATOM 538 C CA . GLY A 1 70 ? -13.218 0.336 0.610 1.00 78.19 70 GLY A CA 1
ATOM 539 C C . GLY A 1 70 ? -12.385 0.477 -0.668 1.00 78.19 70 GLY A C 1
ATOM 540 O O . GLY A 1 70 ? -12.924 0.263 -1.750 1.00 78.19 70 GLY A O 1
ATOM 541 N N . ALA A 1 71 ? -11.124 0.911 -0.588 1.00 79.75 71 ALA A N 1
ATOM 542 C CA . ALA A 1 71 ? -10.273 1.179 -1.747 1.00 79.75 71 ALA A CA 1
ATOM 543 C C . ALA A 1 71 ? -9.810 -0.110 -2.451 1.00 79.75 71 ALA A C 1
ATOM 545 O O . ALA A 1 71 ? -9.906 -1.214 -1.917 1.00 79.75 71 ALA A O 1
ATOM 546 N N . VAL A 1 72 ? -9.260 0.024 -3.660 1.00 81.25 72 VAL A N 1
ATOM 547 C CA . VAL A 1 72 ? -8.665 -1.111 -4.378 1.00 81.25 72 VAL A CA 1
ATOM 548 C C . VAL A 1 72 ? -7.234 -1.342 -3.896 1.00 81.25 72 VAL A C 1
ATOM 550 O O . VAL A 1 72 ? -6.417 -0.425 -3.880 1.00 81.25 72 VAL A O 1
ATOM 553 N N . PHE A 1 73 ? -6.909 -2.584 -3.530 1.00 83.25 73 PHE A N 1
ATOM 554 C CA . PHE A 1 73 ? -5.559 -2.965 -3.118 1.00 83.25 73 PHE A CA 1
ATOM 555 C C . PHE A 1 73 ? -4.775 -3.613 -4.251 1.00 83.25 73 PHE A C 1
ATOM 557 O O . PHE A 1 73 ? -5.164 -4.658 -4.778 1.00 83.25 73 PHE A O 1
ATOM 564 N N . ILE A 1 74 ? -3.620 -3.029 -4.564 1.00 84.12 74 ILE A N 1
ATOM 565 C CA . ILE A 1 74 ? -2.673 -3.563 -5.540 1.00 84.12 74 ILE A CA 1
ATOM 566 C C . ILE A 1 74 ? -1.396 -3.944 -4.793 1.00 84.12 74 ILE A C 1
ATOM 568 O O . ILE A 1 74 ? -0.642 -3.090 -4.334 1.00 84.12 74 ILE A O 1
ATOM 572 N N . ASN A 1 75 ? -1.153 -5.247 -4.657 1.00 83.38 75 ASN A N 1
ATOM 573 C CA . ASN A 1 75 ? 0.052 -5.759 -4.014 1.00 83.38 75 ASN A CA 1
ATOM 574 C C . ASN A 1 75 ? 1.153 -5.993 -5.049 1.00 83.38 75 ASN A C 1
ATOM 576 O O . ASN A 1 75 ? 1.056 -6.921 -5.854 1.00 83.38 75 ASN A O 1
ATOM 580 N N . VAL A 1 76 ? 2.221 -5.201 -4.987 1.00 82.62 76 VAL A N 1
ATOM 581 C CA . VAL A 1 76 ? 3.366 -5.317 -5.894 1.00 82.62 76 VAL A CA 1
ATOM 582 C C . VAL A 1 76 ? 4.600 -5.703 -5.092 1.00 82.62 76 VAL A C 1
ATOM 584 O O . VAL A 1 76 ? 5.077 -4.943 -4.253 1.00 82.62 76 VAL A O 1
ATOM 587 N N . ARG A 1 77 ? 5.139 -6.898 -5.346 1.00 79.75 77 ARG A N 1
ATOM 588 C CA . ARG A 1 77 ? 6.410 -7.332 -4.755 1.00 79.75 77 ARG A CA 1
ATOM 589 C C . ARG A 1 77 ? 7.552 -6.990 -5.700 1.00 79.75 77 ARG A C 1
ATOM 591 O O . ARG A 1 77 ? 7.493 -7.339 -6.874 1.00 79.75 77 ARG A O 1
ATOM 598 N N . ILE A 1 78 ? 8.625 -6.400 -5.174 1.00 76.06 78 ILE A N 1
ATOM 599 C CA . ILE A 1 78 ? 9.837 -6.083 -5.952 1.00 76.06 78 ILE A CA 1
ATOM 600 C C . ILE A 1 78 ? 10.422 -7.348 -6.599 1.00 76.06 78 ILE A C 1
ATOM 602 O O . ILE A 1 78 ? 10.901 -7.292 -7.724 1.00 76.06 78 ILE A O 1
ATOM 606 N N . SER A 1 79 ? 10.320 -8.508 -5.940 1.00 77.75 79 SER A N 1
ATOM 607 C CA . SER A 1 79 ? 10.717 -9.803 -6.512 1.00 77.75 79 SER A CA 1
ATOM 608 C C . SER A 1 79 ? 10.005 -10.130 -7.826 1.00 77.75 79 SER A C 1
ATOM 610 O O . SER A 1 79 ? 10.613 -10.718 -8.709 1.00 77.75 79 SER A O 1
ATOM 612 N N . ASN A 1 80 ? 8.742 -9.724 -7.975 1.00 69.88 80 ASN A N 1
ATOM 613 C CA . ASN A 1 80 ? 7.938 -9.996 -9.168 1.00 69.88 80 ASN A CA 1
ATOM 614 C C . ASN A 1 80 ? 8.260 -9.031 -10.318 1.00 69.88 80 ASN A C 1
ATOM 616 O O . ASN A 1 80 ? 7.867 -9.278 -11.451 1.00 69.88 80 ASN A O 1
ATOM 620 N N . LEU A 1 81 ? 8.945 -7.926 -10.020 1.00 69.75 81 LEU A N 1
ATOM 621 C CA . LEU A 1 81 ? 9.318 -6.892 -10.985 1.00 69.75 81 LEU A CA 1
ATOM 622 C C . LEU A 1 81 ? 10.725 -7.102 -11.558 1.00 69.75 81 LEU A C 1
ATOM 624 O O . LEU A 1 81 ? 11.102 -6.423 -12.509 1.00 69.75 81 LEU A O 1
ATOM 628 N N . LYS A 1 82 ? 11.515 -8.022 -10.992 1.00 63.56 82 LYS A N 1
ATOM 629 C CA . LYS A 1 82 ? 12.850 -8.357 -11.497 1.00 63.56 82 LYS A CA 1
ATOM 630 C C . LYS A 1 82 ? 12.726 -9.372 -12.634 1.00 63.56 82 LYS A C 1
ATOM 632 O O . LYS A 1 82 ? 12.758 -10.577 -12.403 1.00 63.56 82 LYS A O 1
ATOM 637 N N . SER A 1 83 ? 12.586 -8.891 -13.863 1.00 58.84 83 SER A N 1
ATOM 638 C CA . SER A 1 83 ? 12.771 -9.711 -15.062 1.00 58.84 83 SER A CA 1
ATOM 639 C C . SER A 1 83 ? 14.261 -9.854 -15.384 1.00 58.84 83 SER A C 1
ATOM 641 O O . SER A 1 83 ? 15.048 -8.934 -15.172 1.00 58.84 83 SER A O 1
ATOM 643 N N . LYS A 1 84 ? 14.656 -11.002 -15.947 1.00 59.34 84 LYS A N 1
ATOM 644 C CA . LYS A 1 84 ? 16.025 -11.260 -16.437 1.00 59.34 84 LYS A CA 1
ATOM 645 C C . LYS A 1 84 ? 16.409 -10.364 -17.635 1.00 59.34 84 LYS A C 1
ATOM 647 O O . LYS A 1 84 ? 17.583 -10.245 -17.961 1.00 59.34 84 LYS A O 1
ATOM 652 N N . TRP A 1 85 ? 15.416 -9.734 -18.264 1.00 61.44 85 TRP A N 1
ATOM 653 C CA . TRP A 1 85 ? 15.538 -8.883 -19.445 1.00 61.44 85 TRP A CA 1
ATOM 654 C C . TRP A 1 85 ? 15.477 -7.397 -19.075 1.00 61.44 85 TRP A C 1
ATOM 656 O O . TRP A 1 85 ? 14.563 -6.960 -18.366 1.00 61.44 85 TRP A O 1
ATOM 666 N N . PHE A 1 86 ? 16.450 -6.624 -19.567 1.00 56.81 86 PHE A N 1
ATOM 667 C CA . PHE A 1 86 ? 16.497 -5.165 -19.435 1.00 56.81 86 PHE A CA 1
ATOM 668 C C . PHE A 1 86 ? 15.280 -4.534 -20.138 1.00 56.81 86 PHE A C 1
ATOM 670 O O . PHE A 1 86 ? 15.028 -4.804 -21.307 1.00 56.81 86 PHE A O 1
ATOM 677 N N . GLY A 1 87 ? 14.519 -3.698 -19.425 1.00 68.25 87 GLY A N 1
ATOM 678 C CA . GLY A 1 87 ? 13.368 -2.951 -19.963 1.00 68.25 87 GLY A CA 1
ATOM 679 C C . GLY A 1 87 ? 11.983 -3.531 -19.642 1.00 68.25 87 GLY A C 1
ATOM 680 O O . GLY A 1 87 ? 11.015 -2.775 -19.556 1.00 68.25 87 GLY A O 1
ATOM 681 N N . ASP A 1 88 ? 11.867 -4.830 -19.361 1.00 75.69 88 ASP A N 1
ATOM 682 C CA . ASP A 1 88 ? 10.569 -5.446 -19.023 1.00 75.69 88 ASP A CA 1
ATOM 683 C C . ASP A 1 88 ? 10.025 -4.981 -17.665 1.00 75.69 88 ASP A C 1
ATOM 685 O O . ASP A 1 88 ? 8.823 -4.755 -17.511 1.00 75.69 88 ASP A O 1
ATOM 689 N N . ALA A 1 89 ? 10.911 -4.722 -16.701 1.00 77.69 89 ALA A N 1
ATOM 690 C CA . ALA A 1 89 ? 10.535 -4.150 -15.411 1.00 77.69 89 ALA A CA 1
ATOM 691 C C . ALA A 1 89 ? 9.833 -2.785 -15.560 1.00 77.69 89 ALA A C 1
ATOM 693 O O . ALA A 1 89 ? 8.824 -2.533 -14.902 1.00 77.69 89 ALA A O 1
ATOM 694 N N . GLN A 1 90 ? 10.321 -1.912 -16.451 1.00 80.38 90 GLN A N 1
ATOM 695 C CA . GLN A 1 90 ? 9.734 -0.585 -16.682 1.00 80.38 90 GLN A CA 1
ATOM 696 C C . GLN A 1 90 ? 8.337 -0.681 -17.303 1.00 80.38 90 GLN A C 1
ATOM 698 O O . GLN A 1 90 ? 7.429 0.032 -16.874 1.00 80.38 90 GLN A O 1
ATOM 703 N N . LYS A 1 91 ? 8.142 -1.601 -18.258 1.00 83.94 91 LYS A N 1
ATOM 704 C CA . LYS A 1 91 ? 6.822 -1.873 -18.851 1.00 83.94 91 LYS A CA 1
ATOM 705 C C . LYS A 1 91 ? 5.829 -2.361 -17.798 1.00 83.94 91 LYS A C 1
ATOM 707 O O . LYS A 1 91 ? 4.692 -1.897 -17.775 1.00 83.94 91 LYS A O 1
ATOM 712 N N . LEU A 1 92 ? 6.264 -3.245 -16.898 1.00 83.88 92 LEU A N 1
ATOM 713 C CA . LEU A 1 92 ? 5.452 -3.726 -15.777 1.00 83.88 92 LEU A CA 1
ATOM 714 C C . LEU A 1 92 ? 5.056 -2.595 -14.824 1.00 83.88 92 LEU A C 1
ATOM 716 O O . LEU A 1 92 ? 3.880 -2.482 -14.484 1.00 83.88 92 LEU A O 1
ATOM 720 N N . PHE A 1 93 ? 5.994 -1.730 -14.430 1.00 84.69 93 PHE A N 1
ATOM 721 C CA . PHE A 1 93 ? 5.668 -0.559 -13.611 1.00 84.69 93 PHE A CA 1
ATOM 722 C C . PHE A 1 93 ? 4.651 0.347 -14.310 1.00 84.69 93 PHE A C 1
ATOM 724 O O . PHE A 1 93 ? 3.628 0.682 -13.713 1.00 84.69 93 PHE A O 1
ATOM 731 N N . ALA A 1 94 ? 4.883 0.689 -15.580 1.00 87.12 94 ALA A N 1
ATOM 732 C CA . ALA A 1 94 ? 3.963 1.518 -16.356 1.00 87.12 94 ALA A CA 1
ATOM 733 C C . ALA A 1 94 ? 2.560 0.892 -16.450 1.00 87.12 94 ALA A C 1
ATOM 735 O O . ALA A 1 94 ? 1.560 1.582 -16.248 1.00 87.12 94 ALA A O 1
ATOM 736 N N . ALA A 1 95 ? 2.473 -0.422 -16.678 1.00 87.75 95 ALA A N 1
ATOM 737 C CA . ALA A 1 95 ? 1.208 -1.148 -16.724 1.00 87.75 95 ALA A CA 1
ATOM 738 C C . ALA A 1 95 ? 0.480 -1.142 -15.369 1.00 87.75 95 ALA A C 1
ATOM 740 O O . ALA A 1 95 ? -0.729 -0.914 -15.325 1.00 87.75 95 ALA A O 1
ATOM 741 N N . VAL A 1 96 ? 1.201 -1.336 -14.260 1.00 87.69 96 VAL A N 1
ATOM 742 C CA . VAL A 1 96 ? 0.629 -1.305 -12.903 1.00 87.69 96 VAL A CA 1
ATOM 743 C C . VAL A 1 96 ? 0.082 0.081 -12.562 1.00 87.69 96 VAL A C 1
ATOM 745 O O . VAL A 1 96 ? -1.039 0.182 -12.062 1.00 87.69 96 VAL A O 1
ATOM 748 N N . PHE A 1 97 ? 0.825 1.149 -12.858 1.00 88.25 97 PHE A N 1
ATOM 749 C CA . PHE A 1 97 ? 0.347 2.516 -12.630 1.00 88.25 97 PHE A CA 1
ATOM 750 C C . PHE A 1 97 ? -0.830 2.873 -13.544 1.00 88.25 97 PHE A C 1
ATOM 752 O O . PHE A 1 97 ? -1.793 3.482 -13.082 1.00 88.25 97 PHE A O 1
ATOM 759 N N . SER A 1 98 ? -0.806 2.444 -14.811 1.00 90.00 98 SER A N 1
ATOM 760 C CA . SER A 1 98 ? -1.933 2.626 -15.734 1.00 90.00 98 SER A CA 1
ATOM 761 C C . SER A 1 98 ? -3.200 1.924 -15.230 1.00 90.00 98 SER A C 1
ATOM 763 O O . SER A 1 98 ? -4.286 2.505 -15.256 1.00 90.00 98 SER A O 1
ATOM 765 N N . LEU A 1 99 ? -3.062 0.701 -14.706 1.00 88.50 99 LEU A N 1
ATOM 766 C CA . LEU A 1 99 ? -4.161 -0.038 -14.089 1.00 88.50 99 LEU A CA 1
ATOM 767 C C . LEU A 1 99 ? -4.693 0.683 -12.843 1.00 88.50 99 LEU A C 1
ATOM 769 O O . LEU A 1 99 ? -5.904 0.840 -12.707 1.00 88.50 99 LEU A O 1
ATOM 773 N N . ALA A 1 100 ? -3.805 1.149 -11.960 1.00 87.31 100 ALA A N 1
ATOM 774 C CA . ALA A 1 100 ? -4.189 1.892 -10.762 1.00 87.31 100 ALA A CA 1
ATOM 775 C C . ALA A 1 100 ? -4.980 3.164 -11.108 1.00 87.31 100 ALA A C 1
ATOM 777 O O . ALA A 1 100 ? -6.022 3.419 -10.508 1.00 87.31 100 ALA A O 1
ATOM 778 N N . TYR A 1 101 ? -4.534 3.911 -12.122 1.00 86.81 101 TYR A N 1
ATOM 779 C CA . TYR A 1 101 ? -5.207 5.125 -12.583 1.00 86.81 101 TYR A CA 1
ATOM 780 C C . TYR A 1 101 ? -6.614 4.838 -13.128 1.00 86.81 101 TYR A C 1
ATOM 782 O O . TYR A 1 101 ? -7.576 5.496 -12.736 1.00 86.81 101 TYR A O 1
ATOM 790 N N . LYS A 1 102 ? -6.765 3.802 -13.965 1.00 87.25 102 LYS A N 1
ATOM 791 C CA . LYS A 1 102 ? -8.081 3.381 -14.477 1.00 87.25 102 LYS A CA 1
ATOM 792 C C . LYS A 1 102 ? -9.034 2.956 -13.358 1.00 87.25 102 LYS A C 1
ATOM 794 O O . LYS A 1 102 ? -10.201 3.334 -13.371 1.00 87.25 102 LYS A O 1
ATOM 799 N N . LEU A 1 103 ? -8.541 2.192 -12.383 1.00 83.81 103 LEU A N 1
ATOM 800 C CA . LEU A 1 103 ? -9.340 1.742 -11.238 1.00 83.81 103 LEU A CA 1
ATOM 801 C C . LEU A 1 103 ? -9.764 2.903 -10.330 1.00 83.81 103 LEU A C 1
ATOM 803 O O . LEU A 1 103 ? -10.851 2.860 -9.759 1.00 83.81 103 LEU A O 1
ATOM 807 N N . GLN A 1 104 ? -8.929 3.936 -10.205 1.00 77.62 104 GLN A N 1
ATOM 808 C CA . GLN A 1 104 ? -9.261 5.132 -9.436 1.00 77.62 104 GLN A CA 1
ATOM 809 C C . GLN A 1 104 ? -10.395 5.936 -10.087 1.00 77.62 104 GLN A C 1
ATOM 811 O O . GLN A 1 104 ? -11.283 6.393 -9.372 1.00 77.62 104 GLN A O 1
ATOM 816 N N . ILE A 1 105 ? -10.390 6.078 -11.417 1.00 75.00 105 ILE A N 1
ATOM 817 C CA . ILE A 1 105 ? -11.439 6.805 -12.153 1.00 75.00 105 ILE A CA 1
ATOM 818 C C . ILE A 1 105 ? -12.788 6.099 -12.017 1.00 75.00 105 ILE A C 1
ATOM 820 O O . ILE A 1 105 ? -13.760 6.735 -11.626 1.00 75.00 105 ILE A O 1
ATOM 824 N N . MET A 1 106 ? -12.832 4.778 -12.228 1.00 70.62 106 MET A N 1
ATOM 825 C CA . MET A 1 106 ? -14.088 4.015 -12.146 1.00 70.62 106 MET A CA 1
ATOM 826 C C . MET A 1 106 ? -14.764 4.085 -10.769 1.00 70.62 106 MET A C 1
ATOM 828 O O . MET A 1 106 ? -15.964 3.870 -10.667 1.00 70.62 106 MET A O 1
ATOM 832 N N . ARG A 1 107 ? -14.015 4.383 -9.700 1.00 66.31 107 ARG A N 1
ATOM 833 C CA . ARG A 1 107 ? -14.580 4.574 -8.358 1.00 66.31 107 ARG A CA 1
ATOM 834 C C . ARG A 1 107 ? -15.277 5.929 -8.197 1.00 66.31 107 ARG A C 1
ATOM 836 O O . ARG A 1 107 ? -16.128 6.058 -7.334 1.00 66.31 107 ARG A O 1
ATOM 843 N N . HIS A 1 108 ? -14.882 6.944 -8.959 1.00 58.28 108 HIS A N 1
ATOM 844 C CA . HIS A 1 108 ? -15.412 8.301 -8.809 1.00 58.28 108 HIS A CA 1
ATOM 845 C C . HIS A 1 108 ? -16.714 8.531 -9.603 1.00 58.28 108 HIS A C 1
ATOM 847 O O . HIS A 1 108 ? -17.342 9.573 -9.439 1.00 58.28 108 HIS A O 1
ATOM 853 N N . GLU A 1 109 ? -17.086 7.570 -10.456 1.00 48.09 109 GLU A N 1
ATOM 854 C CA . GLU A 1 109 ? -18.239 7.596 -11.372 1.00 48.09 109 GLU A CA 1
ATOM 855 C C . GLU A 1 109 ? -19.399 6.674 -10.940 1.00 48.09 109 GLU A C 1
ATOM 857 O O . GLU A 1 109 ? -20.425 6.638 -11.616 1.00 48.09 109 GLU 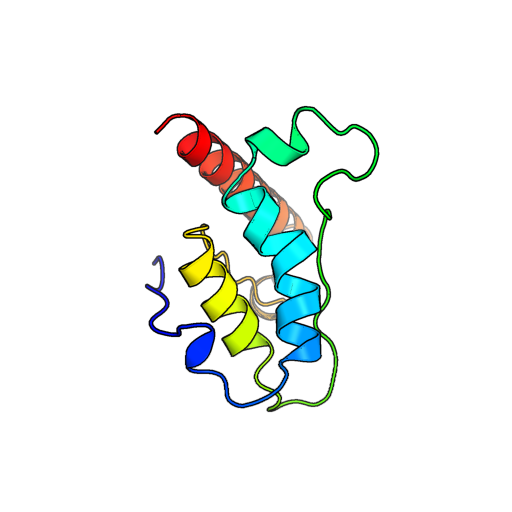A O 1
ATOM 862 N N . ALA A 1 110 ? -19.247 5.945 -9.827 1.00 44.25 110 ALA A N 1
ATOM 863 C CA . ALA A 1 110 ? -20.241 5.039 -9.239 1.00 44.25 110 ALA A CA 1
ATOM 864 C C . ALA A 1 110 ? -20.660 5.520 -7.845 1.00 44.25 110 ALA A C 1
ATOM 866 O O . ALA A 1 110 ? -21.854 5.359 -7.511 1.00 44.25 110 ALA A O 1
#

Sequence (110 aa):
MLQLCIFIFESIGGLESNKQALYEPVILPLRKPELFSHRKLLGPQKGVLLYGPPGTGKTMLAKAIVRESGAVFINVRISNLKSKWFGDAQKLFAAVFSLAYKLQIMRHEA

Solvent-accessible surface area (backbone atoms only — not comparable to full-atom values): 7073 Å² total; per-residue (Å²): 130,86,75,79,59,87,45,50,67,83,75,50,85,71,62,61,72,60,50,52,67,44,37,60,55,52,37,42,51,64,70,43,48,73,74,50,75,76,41,89,88,63,72,75,60,92,73,84,86,88,85,78,71,87,88,73,47,62,72,55,51,56,40,8,50,30,49,77,39,66,52,88,81,81,90,81,57,73,77,80,46,65,56,98,51,92,64,54,36,58,54,50,51,53,49,52,53,54,50,53,52,54,57,55,53,61,62,79,78,111

Nearest PDB structures (foldseek):
  7upt-assembly1_E  TM=8.659E-01  e=4.813E-05  Ho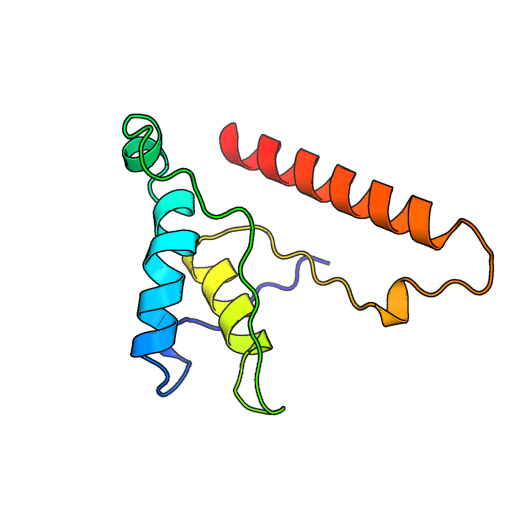mo sapiens
  8ub4-assembly1_E  TM=9.231E-01  e=1.510E-03  Saccharomyces cerevisiae
  9e8j-assembly1_E  TM=8.963E-01  e=1.343E-03  Homo sapiens
  5vhh-assembly1_F  TM=9.040E-01  e=1.267E-03  Homo sapiens
  7t3i-assembly1_F  TM=8.816E-01  e=2.022E-03  Thermochaetoides thermophila